Protein AF-A0A2M7SSE6-F1 (afdb_monomer)

Sequence (106 aa):
MERVKERLQVARKALITLQELASKPNFTVLERDAAIQRFEYTFEAIWRAAQTFLFTMEGVAANSPKSAVRSSWQAGLLDEISSQAALRMCEARNMTVHTYNEKLAQ

Radius of gyration: 15.06 Å; Cα contacts (8 Å, |Δi|>4): 82; chains: 1; bounding box: 33×32×38 Å

Nearest PDB structures (foldseek):
  1wwp-assembly1_B  TM=9.182E-01  e=7.193E-07  Thermus thermophilus HB8
  6m6u-assembly1_D  TM=7.669E-01  e=9.205E-03  Shewanella oneidensis MR-1
  7bxo-assembly1_C  TM=8.098E-01  e=2.940E-02  Shewanella oneidensis MR-1
  7bxo-assembly1_D  TM=7.793E-01  e=3.877E-02  Shewanella oneidensis MR-1
  6m6u-assembly1_I  TM=7.364E-01  e=4.331E-02  Shewanella oneidensis MR-1

Solvent-accessible surface area (backbone atoms only — not comparable to full-atom values): 5733 Å² total; per-residue (Å²): 112,67,71,38,53,55,30,46,50,51,19,49,56,36,45,52,62,34,48,69,55,70,75,50,95,74,72,54,72,69,54,46,55,48,46,51,55,33,47,49,56,22,51,53,33,41,42,52,21,48,25,45,38,35,38,73,76,69,69,39,86,40,93,43,63,66,46,24,45,54,50,33,34,75,70,66,78,29,54,73,69,57,31,54,51,52,51,50,49,54,53,52,53,54,48,56,57,52,57,51,50,59,64,67,76,104

Foldseek 3Di:
DVVLVVLVVQLVVLVVQLVVLVPDPDDDPVSVVVNLVSLLVSLVSVLVSLQVCCCPPVVDHQPDQLSSLVSCCVVVVDPPVRSVVSVVSSVVSVVSVVVVVVVVVD

Mean predicted aligned error: 4.42 Å

Secondary structure (DSSP, 8-state):
-HHHHHHHHHHHHHHHHHHHHHT-SS--HHHHHHHHHHHHHHHHHHHHHHHHHHHHHS-----SHHHHHHHHHHTTSS-HHHHHHHHHHHHHHHHHHHHHHHHH--

Structure (mmCIF, N/CA/C/O backbone):
data_AF-A0A2M7SSE6-F1
#
_entry.id   AF-A0A2M7SSE6-F1
#
loop_
_atom_site.group_PDB
_atom_site.id
_atom_site.type_symbol
_atom_site.label_atom_id
_atom_site.label_alt_id
_atom_site.label_comp_id
_atom_site.label_asym_id
_atom_site.label_entity_id
_atom_site.label_seq_id
_atom_site.pdbx_PDB_ins_code
_atom_site.Cartn_x
_atom_site.Cartn_y
_atom_site.Cartn_z
_atom_site.occupancy
_atom_site.B_iso_or_equiv
_atom_site.auth_seq_id
_atom_site.auth_comp_id
_atom_site.auth_asym_id
_atom_site.auth_atom_id
_atom_site.pdbx_PDB_model_num
ATOM 1 N N . MET A 1 1 ? -2.653 5.178 19.883 1.00 76.50 1 MET A N 1
ATOM 2 C CA . MET A 1 1 ? -2.204 6.260 18.973 1.00 76.50 1 MET A CA 1
ATOM 3 C C . MET A 1 1 ? -0.764 6.090 18.488 1.00 76.50 1 MET A C 1
ATOM 5 O O . MET A 1 1 ? -0.548 6.251 17.296 1.00 76.50 1 MET A O 1
ATOM 9 N N . GLU A 1 2 ? 0.203 5.733 19.342 1.00 90.00 2 GLU A N 1
ATOM 10 C CA . GLU A 1 2 ? 1.623 5.645 18.938 1.00 90.00 2 GLU A CA 1
ATOM 11 C C . GLU A 1 2 ? 1.883 4.669 17.778 1.00 90.00 2 GLU A C 1
ATOM 13 O O . GLU A 1 2 ? 2.436 5.050 16.752 1.00 90.00 2 GLU A O 1
ATOM 18 N N . ARG A 1 3 ? 1.309 3.464 17.844 1.00 92.31 3 ARG A N 1
ATOM 19 C CA . ARG A 1 3 ? 1.389 2.465 16.765 1.00 92.31 3 ARG A CA 1
ATOM 20 C C . ARG A 1 3 ? 0.864 2.959 15.409 1.00 92.31 3 ARG A C 1
ATOM 22 O O . ARG A 1 3 ? 1.369 2.557 14.365 1.00 92.31 3 ARG A O 1
ATOM 29 N N . VAL A 1 4 ? -0.159 3.819 15.400 1.00 95.06 4 VAL A N 1
ATOM 30 C CA . VAL A 1 4 ? -0.685 4.411 14.156 1.00 95.06 4 VAL A CA 1
ATOM 31 C C . VAL A 1 4 ? 0.353 5.364 13.565 1.00 95.06 4 VAL A C 1
ATOM 33 O O . VAL A 1 4 ? 0.630 5.294 12.370 1.00 95.06 4 VAL A O 1
ATOM 36 N N . LYS A 1 5 ? 0.976 6.207 14.401 1.00 96.50 5 LYS A N 1
ATOM 37 C CA . LYS A 1 5 ? 2.040 7.125 13.972 1.00 96.50 5 LYS A CA 1
ATOM 38 C C . LYS A 1 5 ? 3.236 6.369 13.400 1.00 96.50 5 LYS A C 1
ATOM 40 O O . LYS A 1 5 ? 3.693 6.713 12.315 1.00 96.50 5 LYS A O 1
ATOM 45 N N . GLU A 1 6 ? 3.685 5.311 14.069 1.00 97.44 6 GLU A N 1
ATOM 46 C CA . GLU A 1 6 ? 4.772 4.450 13.586 1.00 97.44 6 GLU A CA 1
ATOM 47 C C . GLU A 1 6 ? 4.454 3.861 12.204 1.00 97.44 6 GLU A C 1
ATOM 49 O O . GLU A 1 6 ? 5.260 3.948 11.276 1.00 97.44 6 GLU A O 1
ATOM 54 N N . ARG A 1 7 ? 3.248 3.306 12.021 1.00 97.44 7 ARG A N 1
ATOM 55 C CA . ARG A 1 7 ? 2.834 2.731 10.730 1.00 97.44 7 ARG A CA 1
ATOM 56 C C . ARG A 1 7 ? 2.736 3.784 9.631 1.00 97.44 7 ARG A C 1
ATOM 58 O O . ARG A 1 7 ? 3.167 3.520 8.510 1.00 97.44 7 ARG A O 1
ATOM 65 N N . LEU A 1 8 ? 2.241 4.978 9.948 1.00 97.19 8 LEU A N 1
ATOM 66 C CA . LEU A 1 8 ? 2.213 6.102 9.011 1.00 97.19 8 LEU A CA 1
ATOM 67 C C . LEU A 1 8 ? 3.623 6.575 8.635 1.00 97.19 8 LEU A C 1
ATOM 69 O O . LEU A 1 8 ? 3.862 6.900 7.475 1.00 97.19 8 LEU A O 1
ATOM 73 N N . GLN A 1 9 ? 4.573 6.582 9.574 1.00 98.12 9 GLN A N 1
ATOM 74 C CA . GLN A 1 9 ? 5.971 6.902 9.277 1.00 98.12 9 GLN A CA 1
ATOM 75 C C . GLN A 1 9 ? 6.603 5.869 8.339 1.00 98.12 9 GLN A C 1
ATOM 77 O O . GLN A 1 9 ? 7.290 6.254 7.393 1.00 98.12 9 GLN A O 1
ATOM 82 N N . VAL A 1 10 ? 6.349 4.576 8.561 1.00 98.19 10 VAL A N 1
ATOM 83 C CA . VAL A 1 10 ? 6.811 3.506 7.661 1.00 98.19 10 VAL A CA 1
ATOM 84 C C . VAL A 1 10 ? 6.213 3.678 6.263 1.00 98.19 10 VAL A C 1
ATOM 86 O O . VAL A 1 10 ? 6.957 3.688 5.284 1.00 98.19 10 VAL A O 1
ATOM 89 N N . ALA A 1 11 ? 4.898 3.895 6.165 1.00 98.19 11 ALA A N 1
ATOM 90 C CA . ALA A 1 11 ? 4.221 4.132 4.890 1.00 98.19 11 ALA A CA 1
ATOM 91 C C . ALA A 1 11 ? 4.763 5.374 4.164 1.00 98.19 11 ALA A C 1
ATOM 93 O O . ALA A 1 11 ? 4.997 5.330 2.959 1.00 98.19 11 ALA A O 1
ATOM 94 N N . ARG A 1 12 ? 5.038 6.462 4.896 1.00 98.25 12 ARG A N 1
ATOM 95 C CA . ARG A 1 12 ? 5.623 7.684 4.330 1.00 98.25 12 ARG A CA 1
ATOM 96 C C . ARG A 1 12 ? 7.028 7.446 3.780 1.00 98.25 12 ARG A C 1
ATOM 98 O O . ARG A 1 12 ? 7.321 7.901 2.681 1.00 98.25 12 ARG A O 1
ATOM 105 N N . LYS A 1 13 ? 7.889 6.735 4.515 1.00 98.25 13 LYS A N 1
ATOM 106 C CA . LYS A 1 13 ? 9.245 6.402 4.046 1.00 98.25 13 LYS A CA 1
ATOM 107 C C . LYS A 1 13 ? 9.205 5.556 2.773 1.00 98.25 13 LYS A C 1
ATOM 109 O O . LYS A 1 13 ? 9.933 5.857 1.837 1.00 98.25 13 LYS A O 1
ATOM 114 N N . ALA A 1 14 ? 8.326 4.557 2.724 1.00 97.75 14 ALA A N 1
ATOM 115 C CA . ALA A 1 14 ? 8.134 3.732 1.535 1.00 97.75 14 ALA A CA 1
ATOM 116 C C . ALA A 1 14 ? 7.610 4.543 0.332 1.00 97.75 14 ALA A C 1
ATOM 118 O O . ALA A 1 14 ? 8.078 4.385 -0.790 1.00 97.75 14 ALA A O 1
ATOM 119 N N . LEU A 1 15 ? 6.684 5.476 0.564 1.00 97.44 15 LEU A N 1
ATOM 120 C CA . LEU A 1 15 ? 6.180 6.340 -0.501 1.00 97.44 15 LEU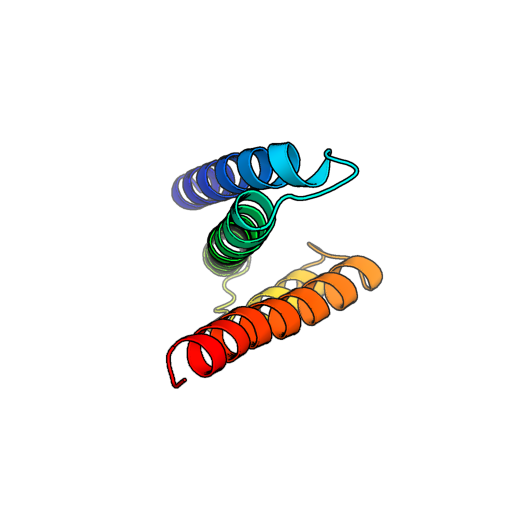 A CA 1
ATOM 121 C C . LEU A 1 15 ? 7.277 7.237 -1.093 1.00 97.44 15 LEU A C 1
ATOM 123 O O . LEU A 1 15 ? 7.346 7.375 -2.312 1.00 97.44 15 LEU A O 1
ATOM 127 N N . ILE A 1 16 ? 8.149 7.803 -0.252 1.00 97.12 16 ILE A N 1
ATOM 128 C CA . ILE A 1 16 ? 9.271 8.641 -0.704 1.00 97.12 16 ILE A CA 1
ATOM 129 C C . ILE A 1 16 ? 10.176 7.855 -1.657 1.00 97.12 16 ILE A C 1
ATOM 131 O O . ILE A 1 16 ? 10.485 8.334 -2.746 1.00 97.12 16 ILE A O 1
ATOM 135 N N . THR A 1 17 ? 10.541 6.622 -1.304 1.00 95.69 17 THR A N 1
ATOM 136 C CA . THR A 1 17 ? 11.400 5.800 -2.166 1.00 95.69 17 THR A CA 1
ATOM 137 C C . THR A 1 17 ? 10.708 5.431 -3.480 1.00 95.69 17 THR A C 1
ATOM 139 O O . THR A 1 17 ? 11.365 5.352 -4.516 1.00 95.69 17 THR A O 1
ATOM 142 N N . LEU A 1 18 ? 9.390 5.223 -3.505 1.00 95.56 18 LEU A N 1
ATOM 143 C CA . LEU A 1 18 ? 8.663 5.029 -4.765 1.00 95.56 18 LEU A CA 1
ATOM 144 C C . LEU A 1 18 ? 8.678 6.299 -5.637 1.00 95.56 18 LEU A C 1
ATOM 146 O O . LEU A 1 18 ? 8.898 6.217 -6.847 1.00 95.56 18 LEU A O 1
ATOM 150 N N . GLN A 1 19 ? 8.492 7.474 -5.031 1.00 94.50 19 GLN A N 1
ATOM 151 C CA . GLN A 1 19 ? 8.458 8.764 -5.732 1.00 94.50 19 GLN A CA 1
ATOM 152 C C . GLN A 1 19 ? 9.793 9.129 -6.399 1.00 94.50 19 GLN A C 1
ATOM 154 O O . GLN A 1 19 ? 9.790 9.706 -7.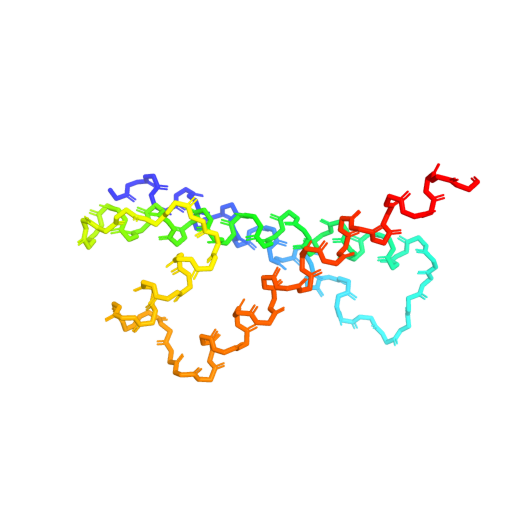489 1.00 94.50 19 GLN A O 1
ATOM 159 N N . GLU A 1 20 ? 10.924 8.735 -5.804 1.00 91.50 20 GLU A N 1
ATOM 160 C CA . GLU A 1 20 ? 12.260 8.884 -6.408 1.00 91.50 20 GLU A CA 1
ATOM 161 C C . GLU A 1 20 ? 12.356 8.248 -7.803 1.00 91.50 20 GLU A C 1
ATOM 163 O O . GLU A 1 20 ? 13.053 8.759 -8.679 1.00 91.50 20 GLU A O 1
ATOM 168 N N . LEU A 1 21 ? 11.658 7.127 -8.019 1.00 87.94 21 LEU A N 1
ATOM 169 C CA . LEU A 1 21 ? 11.616 6.445 -9.311 1.00 87.94 21 LEU A CA 1
ATOM 170 C C . LEU A 1 21 ? 10.505 6.988 -10.208 1.00 87.94 21 LEU A C 1
ATOM 172 O O . LEU A 1 21 ? 10.735 7.177 -11.397 1.00 87.94 21 LEU A O 1
ATOM 176 N N . ALA A 1 22 ? 9.330 7.292 -9.652 1.00 80.62 22 ALA A N 1
ATOM 177 C CA . ALA A 1 22 ? 8.187 7.798 -10.418 1.00 80.62 22 ALA A CA 1
ATOM 178 C C . ALA A 1 22 ? 8.462 9.138 -11.127 1.00 80.62 22 ALA A C 1
ATOM 180 O O . ALA A 1 22 ? 7.791 9.470 -12.098 1.00 80.62 22 ALA A O 1
ATOM 181 N N . SER A 1 23 ? 9.457 9.894 -10.657 1.00 80.31 23 SER A N 1
ATOM 182 C CA . SER A 1 23 ? 9.846 11.188 -11.230 1.00 80.31 23 SER A CA 1
ATOM 183 C C . SER A 1 23 ? 10.727 11.065 -12.485 1.00 80.31 23 SER A C 1
ATOM 185 O O . SER A 1 23 ? 11.110 12.079 -13.068 1.00 80.31 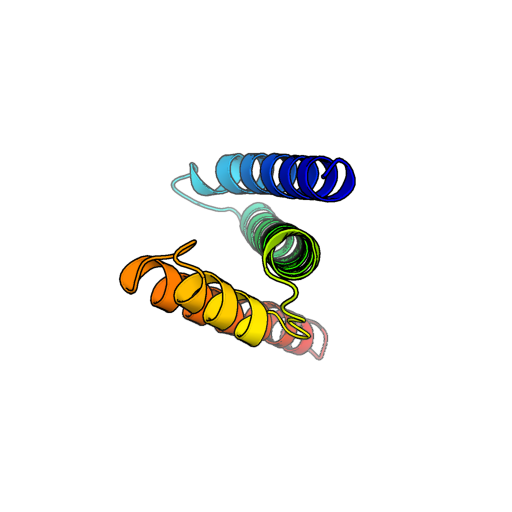23 SER A O 1
ATOM 187 N N . LYS A 1 24 ? 11.082 9.842 -12.907 1.00 83.06 24 LYS A N 1
ATOM 188 C CA . LYS A 1 24 ? 11.923 9.596 -14.085 1.00 83.06 24 LYS A CA 1
ATOM 189 C C . LYS A 1 24 ? 11.075 9.425 -15.354 1.00 83.06 24 LYS A C 1
ATOM 191 O O . LYS A 1 24 ? 10.107 8.670 -15.332 1.00 83.06 24 LYS A O 1
ATOM 196 N N . PRO A 1 25 ? 11.452 10.059 -16.482 1.00 77.88 25 PRO A N 1
ATOM 197 C CA . PRO A 1 25 ? 10.682 9.983 -17.725 1.00 77.88 25 PRO A CA 1
ATOM 198 C C . PRO A 1 25 ? 10.796 8.623 -18.428 1.00 77.88 25 PRO A C 1
ATOM 200 O O . PRO A 1 25 ? 9.863 8.212 -19.107 1.00 77.88 25 PRO A O 1
ATOM 203 N N . ASN A 1 26 ? 11.924 7.922 -18.267 1.00 85.88 26 ASN A N 1
ATOM 204 C CA . ASN A 1 26 ? 12.183 6.620 -18.877 1.00 85.88 26 ASN A CA 1
ATOM 205 C C . ASN A 1 26 ? 12.817 5.682 -17.848 1.00 85.88 26 ASN A C 1
ATOM 207 O O . ASN A 1 26 ? 13.730 6.085 -17.128 1.00 85.88 26 ASN A O 1
ATOM 211 N N . PHE A 1 27 ? 12.357 4.431 -17.817 1.00 87.25 27 PHE A N 1
ATOM 212 C CA . PHE A 1 27 ? 12.907 3.384 -16.958 1.00 87.25 27 PHE A CA 1
ATOM 213 C C . PHE A 1 27 ? 13.799 2.434 -17.757 1.00 87.25 27 PHE A C 1
ATOM 215 O O . PHE A 1 27 ? 13.370 1.887 -18.777 1.00 87.25 27 PHE A O 1
ATOM 222 N N . THR A 1 28 ? 14.998 2.156 -17.245 1.00 91.88 28 THR A N 1
ATOM 223 C CA . THR A 1 28 ? 15.727 0.926 -17.594 1.00 91.88 28 THR A CA 1
ATOM 224 C C . THR A 1 28 ? 14.975 -0.312 -17.079 1.00 91.88 28 THR A C 1
ATOM 226 O O . THR A 1 28 ? 14.056 -0.205 -16.265 1.00 91.88 28 THR A O 1
ATOM 229 N N . VAL A 1 29 ? 15.362 -1.513 -17.527 1.00 87.94 29 VAL A N 1
ATOM 230 C CA . VAL A 1 29 ? 14.771 -2.775 -17.032 1.00 87.94 29 VAL A CA 1
ATOM 231 C C . VAL A 1 29 ? 14.937 -2.902 -15.514 1.00 87.94 29 VAL A C 1
ATOM 233 O O . VAL A 1 29 ? 13.960 -3.141 -14.812 1.00 87.94 29 VAL A O 1
ATOM 236 N N . LEU A 1 30 ? 16.141 -2.630 -14.997 1.00 89.25 30 LEU A N 1
ATOM 237 C CA . LEU A 1 30 ? 16.423 -2.686 -13.561 1.00 89.25 30 LEU A CA 1
ATOM 238 C C . LEU A 1 30 ? 15.586 -1.676 -12.766 1.00 89.25 30 LEU A C 1
ATOM 240 O O . LEU A 1 30 ? 15.076 -1.992 -11.694 1.00 89.25 30 LEU A O 1
ATOM 244 N N . GLU A 1 31 ? 15.422 -0.455 -13.278 1.00 90.88 31 GLU A N 1
ATOM 245 C CA . GLU A 1 31 ? 14.611 0.559 -12.600 1.00 90.88 31 GLU A CA 1
ATOM 246 C C . GLU A 1 31 ? 13.115 0.248 -12.667 1.00 90.88 31 GLU A C 1
ATOM 248 O O . GLU A 1 31 ? 12.391 0.590 -11.735 1.00 90.88 31 GLU A O 1
ATOM 253 N N . ARG A 1 32 ? 12.650 -0.425 -13.727 1.00 89.00 32 ARG A N 1
ATOM 254 C CA . ARG A 1 32 ? 11.279 -0.936 -13.815 1.00 89.00 32 ARG A CA 1
ATOM 255 C C . ARG A 1 32 ? 11.027 -2.002 -12.753 1.00 89.00 32 ARG A C 1
ATOM 257 O O . ARG A 1 32 ? 10.035 -1.907 -12.037 1.00 89.00 32 ARG A O 1
ATOM 264 N N . ASP A 1 33 ? 11.923 -2.976 -12.625 1.00 89.94 33 ASP A N 1
ATOM 265 C CA . ASP A 1 33 ? 11.803 -4.035 -11.617 1.00 89.94 33 ASP A CA 1
ATOM 266 C C . ASP A 1 33 ? 11.882 -3.446 -10.200 1.00 89.94 33 ASP A C 1
ATOM 268 O O . ASP A 1 33 ? 11.070 -3.774 -9.332 1.00 89.94 33 ASP A O 1
ATOM 272 N N . ALA A 1 34 ? 12.776 -2.474 -9.984 1.00 92.75 34 ALA A N 1
ATOM 273 C CA . ALA A 1 34 ? 12.816 -1.713 -8.743 1.00 92.75 34 ALA A CA 1
ATOM 274 C C . ALA A 1 34 ? 11.488 -0.981 -8.495 1.00 92.75 34 ALA A C 1
ATOM 276 O O . ALA A 1 34 ? 10.956 -1.074 -7.395 1.00 92.75 34 ALA A O 1
ATOM 277 N N . ALA A 1 35 ? 10.918 -0.291 -9.486 1.00 92.44 35 ALA A N 1
ATOM 278 C CA . ALA A 1 35 ? 9.647 0.419 -9.336 1.00 92.44 35 ALA A CA 1
ATOM 279 C C . ALA A 1 35 ? 8.494 -0.524 -8.957 1.00 92.44 35 ALA A C 1
ATOM 281 O O . ALA A 1 35 ? 7.692 -0.167 -8.095 1.00 92.44 35 ALA A O 1
ATOM 282 N N . ILE A 1 36 ? 8.451 -1.735 -9.526 1.00 91.88 36 ILE A N 1
ATOM 283 C CA . ILE A 1 36 ? 7.478 -2.775 -9.157 1.00 91.88 36 ILE A CA 1
ATOM 284 C C . ILE A 1 36 ? 7.652 -3.167 -7.686 1.00 91.88 36 ILE A C 1
ATOM 286 O O . ILE A 1 36 ? 6.704 -3.053 -6.911 1.00 91.88 36 ILE A O 1
ATOM 290 N N . GLN A 1 37 ? 8.869 -3.523 -7.266 1.00 93.94 37 GLN A N 1
ATOM 291 C CA . GLN A 1 37 ? 9.144 -3.882 -5.872 1.00 93.94 37 GLN A CA 1
ATOM 292 C C . GLN A 1 37 ? 8.806 -2.732 -4.908 1.00 93.94 37 GLN A C 1
ATOM 294 O O . GLN A 1 37 ? 8.226 -2.953 -3.840 1.00 93.94 37 GLN A O 1
ATOM 299 N N . ARG A 1 38 ? 9.155 -1.487 -5.277 1.00 95.81 38 ARG A N 1
ATOM 300 C CA . ARG A 1 38 ? 8.849 -0.290 -4.479 1.00 95.81 38 ARG A CA 1
ATOM 301 C C . ARG A 1 38 ? 7.354 -0.049 -4.380 1.00 95.81 38 ARG A C 1
ATOM 303 O O . ARG A 1 38 ? 6.877 0.294 -3.301 1.00 95.81 38 ARG A O 1
ATOM 310 N N . PHE A 1 39 ? 6.608 -0.271 -5.455 1.00 95.06 39 PHE A N 1
ATOM 311 C CA . PHE A 1 39 ? 5.154 -0.211 -5.431 1.00 95.06 39 PHE A CA 1
ATOM 312 C C . PHE A 1 39 ? 4.565 -1.261 -4.479 1.00 95.06 39 PHE A C 1
ATOM 314 O O . PHE A 1 39 ? 3.750 -0.904 -3.630 1.00 95.06 39 PHE A O 1
ATOM 321 N N . GLU A 1 40 ? 5.017 -2.515 -4.545 1.00 95.81 40 GLU A N 1
ATOM 322 C CA . GLU A 1 40 ? 4.493 -3.608 -3.716 1.00 95.81 40 GLU A CA 1
ATOM 323 C C . GLU A 1 40 ? 4.672 -3.361 -2.216 1.00 95.81 40 GLU A C 1
ATOM 32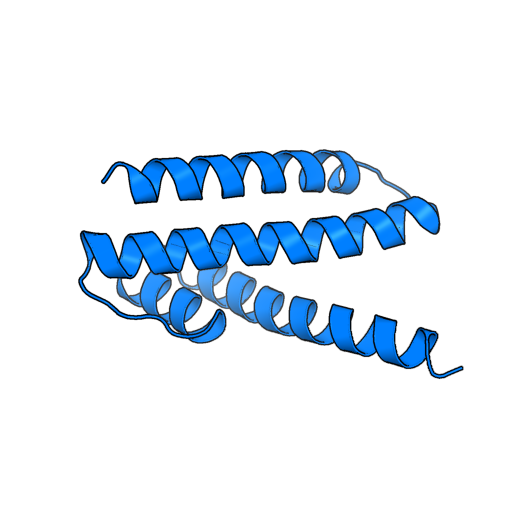5 O O . GLU A 1 40 ? 3.694 -3.416 -1.461 1.00 95.81 40 GLU A O 1
ATOM 330 N N . TYR A 1 41 ? 5.892 -3.042 -1.765 1.00 96.31 41 TYR A N 1
ATOM 331 C CA . TYR A 1 41 ? 6.109 -2.792 -0.337 1.00 96.31 41 TYR A CA 1
ATOM 332 C C . TYR A 1 41 ? 5.456 -1.485 0.129 1.00 96.31 41 TYR A C 1
ATOM 334 O O . TYR A 1 41 ? 5.047 -1.385 1.287 1.00 96.31 41 TYR A O 1
ATOM 342 N N . THR A 1 42 ? 5.337 -0.478 -0.747 1.00 97.94 42 THR A N 1
ATOM 343 C CA . THR A 1 42 ? 4.683 0.798 -0.411 1.00 97.94 42 THR A CA 1
ATOM 344 C C . THR A 1 42 ? 3.193 0.593 -0.232 1.00 97.94 42 THR A C 1
ATOM 346 O O . THR A 1 42 ? 2.621 1.046 0.760 1.00 97.94 42 THR A O 1
ATOM 349 N N . PHE A 1 43 ? 2.576 -0.148 -1.151 1.00 97.50 43 PHE A N 1
ATOM 350 C CA . PHE A 1 43 ? 1.189 -0.557 -1.040 1.00 97.50 43 PHE A CA 1
ATOM 351 C C . PHE A 1 43 ? 0.954 -1.315 0.270 1.00 97.50 43 PHE A C 1
ATOM 353 O O . PHE A 1 43 ? 0.052 -0.943 1.023 1.00 97.50 43 PHE A O 1
ATOM 360 N N . GLU A 1 44 ? 1.792 -2.317 0.582 1.00 97.75 44 GLU A N 1
ATOM 361 C CA . GLU A 1 44 ? 1.699 -3.086 1.830 1.00 97.75 44 GLU A CA 1
ATOM 362 C C . GLU A 1 44 ? 1.766 -2.177 3.064 1.00 97.75 44 GLU A C 1
ATOM 364 O O . GLU A 1 44 ? 0.910 -2.252 3.945 1.00 97.75 44 GLU A O 1
ATOM 369 N N . ALA A 1 45 ? 2.731 -1.258 3.113 1.00 98.31 45 ALA A N 1
ATOM 370 C CA . ALA A 1 45 ? 2.870 -0.331 4.229 1.00 98.31 45 ALA A CA 1
ATOM 371 C C . ALA A 1 45 ? 1.641 0.582 4.399 1.00 98.31 45 ALA A C 1
ATOM 373 O O . ALA A 1 45 ? 1.166 0.767 5.524 1.00 98.31 45 ALA A O 1
ATOM 374 N N . ILE A 1 46 ? 1.099 1.118 3.300 1.00 98.06 46 I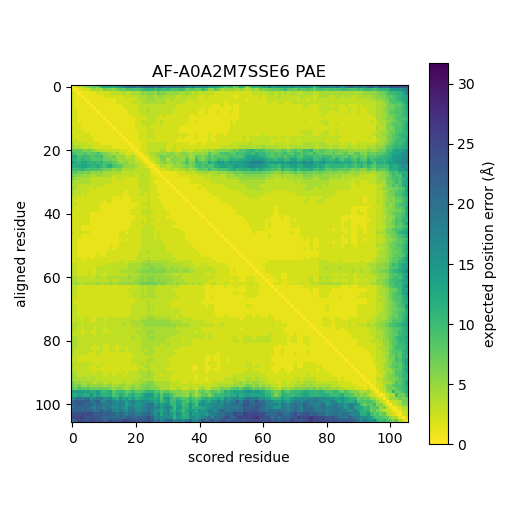LE A N 1
ATOM 375 C CA . ILE A 1 46 ? -0.062 2.019 3.317 1.00 98.06 46 ILE A CA 1
ATOM 376 C C . ILE A 1 46 ? -1.312 1.296 3.819 1.00 98.06 46 ILE A C 1
ATOM 378 O O . ILE A 1 46 ? -1.958 1.780 4.753 1.00 98.06 46 ILE A O 1
ATOM 382 N N . TRP A 1 47 ? -1.664 0.135 3.256 1.00 97.88 47 TRP A N 1
ATOM 383 C CA . TRP A 1 47 ? -2.910 -0.526 3.660 1.00 97.88 47 TRP A CA 1
ATOM 384 C C . TRP A 1 47 ? -2.825 -1.084 5.088 1.00 97.88 47 TRP A C 1
ATOM 386 O O . TRP A 1 47 ? -3.833 -1.104 5.792 1.00 97.88 47 TRP A O 1
ATOM 396 N N . ARG A 1 48 ? -1.628 -1.447 5.572 1.00 98.25 48 ARG A N 1
ATOM 397 C CA . ARG A 1 48 ? -1.398 -1.805 6.984 1.00 98.25 48 ARG A CA 1
ATOM 398 C C . ARG A 1 48 ? -1.507 -0.609 7.925 1.00 98.25 48 ARG A C 1
ATOM 400 O O . ARG A 1 48 ? -1.994 -0.762 9.049 1.00 98.25 48 ARG A O 1
ATOM 407 N N . ALA A 1 49 ? -1.079 0.576 7.491 1.00 98.12 49 ALA A N 1
ATOM 408 C CA . ALA A 1 49 ? -1.296 1.807 8.243 1.00 98.12 49 ALA A CA 1
ATOM 409 C C . ALA A 1 49 ? -2.792 2.140 8.327 1.00 98.12 49 ALA A C 1
ATOM 411 O O . ALA A 1 49 ? -3.286 2.380 9.428 1.00 98.12 49 ALA A O 1
ATOM 412 N N . ALA A 1 50 ? -3.520 2.040 7.210 1.00 97.94 50 ALA A N 1
ATOM 413 C CA . ALA A 1 50 ? -4.973 2.206 7.179 1.00 97.94 50 ALA A CA 1
ATOM 414 C C . ALA A 1 50 ? -5.686 1.177 8.070 1.00 97.94 50 ALA A C 1
ATOM 416 O O . ALA A 1 50 ? -6.492 1.559 8.908 1.00 97.94 50 ALA A O 1
ATOM 417 N N . GLN A 1 51 ? -5.331 -0.110 7.978 1.00 98.25 51 GLN A N 1
ATOM 418 C CA . GLN A 1 51 ? -5.851 -1.170 8.854 1.00 98.25 51 GLN A CA 1
ATOM 419 C C . GLN A 1 51 ? -5.641 -0.827 10.336 1.00 98.25 51 GLN A C 1
ATOM 421 O O . GLN A 1 51 ? -6.555 -0.964 11.145 1.00 98.25 51 GLN A O 1
ATOM 426 N N . THR A 1 52 ? -4.438 -0.371 10.695 1.00 98.12 52 THR A N 1
ATOM 427 C CA . THR A 1 52 ? -4.113 -0.011 12.081 1.00 98.12 52 THR A CA 1
ATOM 428 C C . THR A 1 52 ? -4.918 1.205 12.540 1.00 98.12 52 THR A C 1
ATOM 430 O O . THR A 1 52 ? -5.407 1.209 13.668 1.00 98.12 52 THR A O 1
ATOM 433 N N . PHE A 1 53 ? -5.071 2.221 11.684 1.00 97.94 53 PHE A N 1
ATOM 434 C CA . PHE A 1 53 ? -5.895 3.397 11.966 1.00 97.94 53 PHE A CA 1
ATOM 435 C C . PHE A 1 53 ? -7.358 3.003 12.179 1.00 97.94 53 PHE A C 1
ATOM 437 O O . PHE A 1 53 ? -7.901 3.285 13.240 1.00 97.94 53 PHE A O 1
ATOM 444 N N . LEU A 1 54 ? -7.955 2.294 11.218 1.00 98.06 54 LEU A N 1
ATOM 445 C CA . LEU A 1 54 ? -9.353 1.858 11.252 1.00 98.06 54 LEU A CA 1
ATOM 446 C C . LEU A 1 54 ? -9.650 1.043 12.510 1.00 98.06 54 LEU A C 1
ATOM 448 O O . LEU A 1 54 ? -10.636 1.293 13.192 1.00 98.06 54 LEU A O 1
ATOM 452 N N . PHE A 1 55 ? -8.758 0.124 12.877 1.00 97.88 55 PHE A N 1
ATOM 453 C CA . PHE A 1 55 ? -8.933 -0.660 14.092 1.00 97.88 55 PHE A CA 1
ATOM 454 C C . PHE A 1 55 ? -8.808 0.191 15.364 1.00 97.88 55 PHE A C 1
ATOM 456 O O . PHE A 1 55 ? -9.585 0.026 16.297 1.00 97.88 55 PHE A O 1
ATOM 463 N N . THR A 1 56 ? -7.831 1.102 15.415 1.00 96.81 56 THR A N 1
ATOM 464 C CA . THR A 1 56 ? -7.512 1.861 16.638 1.00 96.81 56 THR A CA 1
ATOM 465 C C . THR A 1 56 ? -8.464 3.030 16.884 1.00 96.81 56 THR A C 1
ATOM 467 O O . THR A 1 56 ? -8.730 3.343 18.040 1.00 96.81 56 THR A O 1
ATOM 470 N N . MET A 1 57 ? -8.914 3.705 15.824 1.00 95.50 57 MET A N 1
ATOM 471 C CA . MET A 1 57 ? -9.706 4.938 15.909 1.00 95.50 57 MET A CA 1
ATOM 472 C C . MET A 1 57 ? -11.192 4.684 15.655 1.00 95.50 57 MET A C 1
ATOM 474 O O . MET A 1 57 ? -12.022 5.242 16.361 1.00 95.50 57 MET A O 1
ATOM 478 N N . GLU A 1 58 ? -11.517 3.803 14.705 1.00 95.25 58 GLU A N 1
ATOM 479 C CA . GLU A 1 58 ? -12.902 3.539 14.285 1.00 95.25 58 GLU A CA 1
ATOM 480 C C . GLU A 1 58 ? -13.456 2.219 14.851 1.00 95.25 58 GLU A C 1
ATOM 482 O O . GLU A 1 58 ? -14.632 1.911 14.685 1.00 95.25 58 GLU A O 1
ATOM 487 N N . GLY A 1 59 ? -12.614 1.386 15.479 1.00 96.56 59 GLY A N 1
ATOM 488 C CA . GLY A 1 59 ? -12.999 0.042 15.927 1.00 96.56 59 GLY A CA 1
ATOM 489 C C . GLY A 1 59 ? -13.299 -0.938 14.783 1.00 96.56 59 GLY A C 1
ATOM 490 O O . GLY A 1 59 ? -13.899 -1.988 15.009 1.00 96.56 59 GLY A O 1
ATOM 491 N N . VAL A 1 60 ? -12.887 -0.622 13.549 1.00 97.81 60 VAL A N 1
ATOM 492 C CA . VAL A 1 60 ? -13.197 -1.407 12.345 1.00 97.81 60 VAL A CA 1
ATOM 493 C C . VAL A 1 60 ? -12.048 -2.352 11.995 1.00 97.81 60 VAL A C 1
ATOM 495 O O . VAL A 1 60 ? -10.927 -1.931 11.705 1.00 97.81 60 VAL A O 1
ATOM 498 N N . ALA A 1 61 ? -12.333 -3.654 11.955 1.00 96.81 61 ALA A N 1
ATOM 499 C CA . ALA A 1 61 ? -11.376 -4.669 11.525 1.00 96.81 61 ALA A CA 1
ATOM 500 C C . ALA A 1 61 ? -11.394 -4.850 9.995 1.00 96.81 61 ALA A C 1
ATOM 502 O O . ALA A 1 61 ? -12.308 -5.447 9.430 1.00 96.81 61 ALA A O 1
ATOM 503 N N . ALA A 1 62 ? -10.347 -4.378 9.316 1.00 97.38 62 ALA A N 1
ATOM 504 C CA . ALA A 1 62 ? -10.145 -4.599 7.885 1.00 97.38 62 ALA A CA 1
ATOM 505 C C . ALA A 1 62 ? -9.136 -5.734 7.644 1.00 97.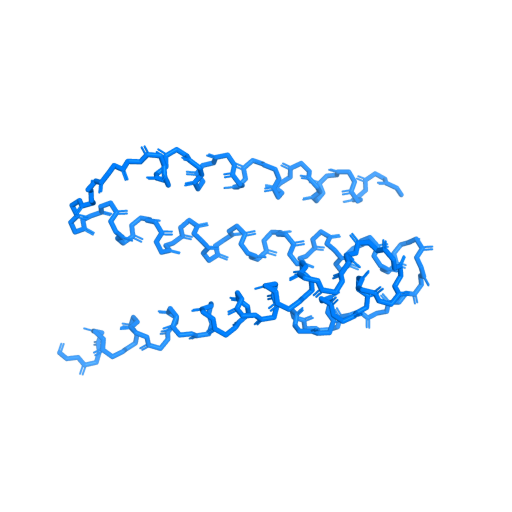38 62 ALA A C 1
ATOM 507 O O . ALA A 1 62 ? -7.941 -5.542 7.837 1.00 97.38 62 ALA A O 1
ATOM 508 N N . ASN A 1 63 ? -9.584 -6.906 7.186 1.00 96.00 63 ASN A N 1
ATOM 509 C CA . ASN A 1 63 ? -8.741 -8.114 7.074 1.00 96.00 63 ASN A CA 1
ATOM 510 C C . ASN A 1 63 ? -8.065 -8.311 5.704 1.00 96.00 63 ASN A C 1
AT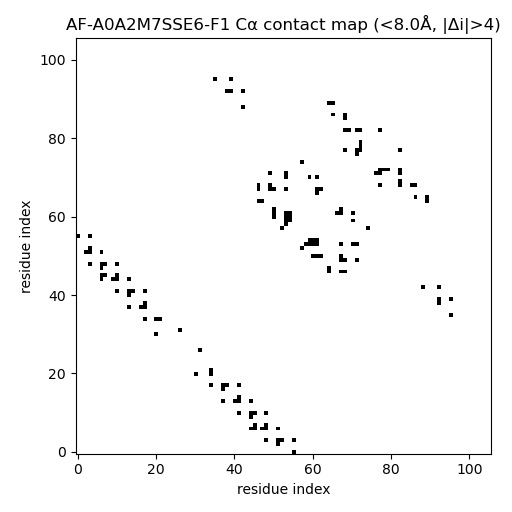OM 512 O O . ASN A 1 63 ? -7.369 -9.297 5.483 1.00 96.00 63 ASN A O 1
ATOM 516 N N . SER A 1 64 ? -8.256 -7.377 4.777 1.00 97.44 64 SER A N 1
ATOM 517 C CA . SER A 1 64 ? -7.666 -7.393 3.437 1.00 97.44 64 SER A CA 1
ATOM 518 C C . SER A 1 64 ? -7.395 -5.967 2.938 1.00 97.44 64 SER A C 1
ATOM 520 O O . SER A 1 64 ? -8.024 -5.024 3.436 1.00 97.44 64 SER A O 1
ATOM 522 N N . PRO A 1 65 ? -6.547 -5.779 1.909 1.00 97.81 65 PRO A N 1
ATOM 523 C CA . PRO A 1 65 ? -6.346 -4.463 1.304 1.00 97.81 65 PRO A CA 1
ATOM 524 C C . PRO A 1 65 ? -7.649 -3.861 0.760 1.00 97.81 65 PRO A C 1
ATOM 526 O O . PRO A 1 65 ? -7.968 -2.711 1.051 1.00 97.81 65 PRO A O 1
ATOM 529 N N . LYS A 1 66 ? -8.468 -4.659 0.057 1.00 97.94 66 LYS A N 1
ATOM 530 C CA . LYS A 1 66 ? -9.762 -4.206 -0.484 1.00 97.94 66 LYS A CA 1
ATOM 531 C C . LYS A 1 66 ? -10.730 -3.781 0.620 1.00 97.94 66 LYS A C 1
ATOM 533 O O . LYS A 1 66 ? -11.390 -2.755 0.479 1.00 97.94 66 LYS A O 1
ATOM 538 N N . SER A 1 67 ? -10.813 -4.539 1.719 1.00 98.25 67 SER A N 1
ATOM 539 C CA . SER A 1 67 ? -11.646 -4.137 2.860 1.00 98.25 67 SER A CA 1
ATOM 540 C C . SER A 1 67 ? -11.105 -2.877 3.530 1.00 98.25 67 SER A C 1
ATOM 542 O O . SER A 1 67 ? -11.898 -2.020 3.883 1.00 98.25 67 SER A O 1
ATOM 544 N N . ALA A 1 68 ? -9.779 -2.719 3.648 1.00 98.38 68 ALA A N 1
ATOM 545 C CA . ALA A 1 68 ? -9.184 -1.510 4.218 1.00 98.38 68 ALA A CA 1
ATOM 546 C C . ALA A 1 68 ? -9.531 -0.273 3.382 1.00 98.38 68 ALA A C 1
ATOM 548 O O . ALA A 1 68 ? -9.935 0.736 3.942 1.00 98.38 68 ALA A O 1
ATOM 549 N N . VAL A 1 69 ? -9.473 -0.365 2.050 1.00 98.44 69 VAL A N 1
ATOM 550 C CA . VAL A 1 69 ? -9.883 0.735 1.161 1.00 98.44 69 VAL A CA 1
ATOM 551 C C . VAL A 1 69 ? -11.368 1.073 1.323 1.00 98.44 69 VAL A C 1
ATOM 553 O O . VAL A 1 69 ? -11.713 2.243 1.477 1.00 98.44 69 VAL A O 1
ATOM 556 N N . ARG A 1 70 ? -12.251 0.065 1.329 1.00 98.25 70 ARG A N 1
ATOM 557 C CA . ARG A 1 70 ? -13.701 0.278 1.499 1.00 98.25 70 ARG A CA 1
ATOM 558 C C . ARG A 1 70 ? -14.034 0.901 2.853 1.00 98.25 70 ARG A C 1
ATOM 560 O O . ARG A 1 70 ? -14.805 1.851 2.902 1.00 98.25 70 ARG A O 1
ATOM 567 N N . SER A 1 71 ? -13.426 0.405 3.927 1.00 98.38 71 SER A N 1
ATOM 568 C CA . SER A 1 71 ? -13.608 0.953 5.271 1.00 98.38 71 SER A CA 1
ATOM 569 C C . SER A 1 71 ? -13.039 2.366 5.397 1.00 98.38 71 SER A C 1
ATOM 571 O O . SER A 1 71 ? -13.670 3.204 6.025 1.00 98.38 71 SER A O 1
ATOM 573 N N . SER A 1 72 ? -11.909 2.673 4.754 1.00 98.25 72 SER A N 1
ATOM 574 C CA . SER A 1 72 ? -11.374 4.040 4.706 1.00 98.25 72 SER A CA 1
ATOM 575 C C . SER A 1 72 ? -12.316 5.016 4.000 1.00 98.25 72 SER A C 1
ATOM 577 O O . SER A 1 72 ? -12.458 6.144 4.455 1.00 98.25 72 SER A O 1
ATOM 579 N N . TRP A 1 73 ? -12.983 4.600 2.921 1.00 98.25 73 TRP A N 1
ATOM 580 C CA . TRP A 1 73 ? -14.015 5.419 2.275 1.00 98.25 73 TRP A CA 1
ATOM 581 C C . TRP A 1 73 ? -15.230 5.634 3.188 1.00 98.25 73 TRP A C 1
ATOM 583 O O . TRP A 1 73 ? -15.665 6.764 3.378 1.00 98.25 73 TRP A O 1
ATOM 593 N N . GLN A 1 74 ? -15.727 4.568 3.825 1.00 97.44 74 GLN A N 1
ATOM 594 C CA . GLN A 1 74 ? -16.853 4.643 4.769 1.00 97.44 74 GLN A CA 1
ATOM 595 C C . GLN A 1 74 ? -16.556 5.526 5.990 1.00 97.44 74 GLN A C 1
ATOM 597 O O . GLN A 1 74 ? -17.447 6.221 6.467 1.00 97.44 74 GLN A O 1
ATOM 602 N N . ALA A 1 75 ? -15.311 5.521 6.468 1.00 96.06 75 ALA A N 1
ATOM 603 C CA . ALA A 1 75 ? -14.837 6.374 7.556 1.00 96.06 75 ALA A CA 1
ATOM 604 C C . ALA A 1 75 ? -14.501 7.814 7.107 1.00 96.06 75 ALA A C 1
ATOM 606 O O . ALA A 1 75 ? -14.020 8.608 7.909 1.00 96.06 75 ALA A O 1
ATOM 607 N N . GLY A 1 76 ? -14.697 8.162 5.828 1.00 96.25 76 GLY A N 1
ATOM 608 C CA . GLY A 1 76 ? -14.412 9.499 5.295 1.00 96.25 76 GLY A CA 1
ATOM 609 C C . GLY A 1 76 ? -12.922 9.833 5.136 1.00 96.25 76 GLY A C 1
ATOM 610 O O . GLY A 1 76 ? -12.576 10.989 4.911 1.00 96.25 76 GLY A O 1
ATOM 611 N N . LEU A 1 77 ? -12.027 8.843 5.233 1.00 96.06 77 LEU A N 1
ATOM 612 C CA . LEU A 1 77 ? -10.580 9.021 5.028 1.00 96.06 77 LEU A CA 1
ATOM 613 C C . LEU A 1 77 ? -10.202 9.128 3.548 1.00 96.06 77 LEU A C 1
ATOM 615 O O . LEU A 1 77 ? -9.149 9.665 3.213 1.00 96.06 77 LEU A O 1
ATOM 619 N N . LEU A 1 78 ? -11.031 8.561 2.673 1.00 97.75 78 LEU A N 1
ATOM 620 C CA . LEU A 1 78 ? -10.904 8.658 1.225 1.00 97.75 78 LEU A CA 1
ATOM 621 C C . LEU A 1 78 ? -12.201 9.219 0.660 1.00 97.75 78 LEU A C 1
ATOM 623 O O . LEU A 1 78 ? -13.279 8.875 1.137 1.00 97.75 78 LEU A O 1
ATOM 627 N N . ASP A 1 79 ? -12.092 10.021 -0.392 1.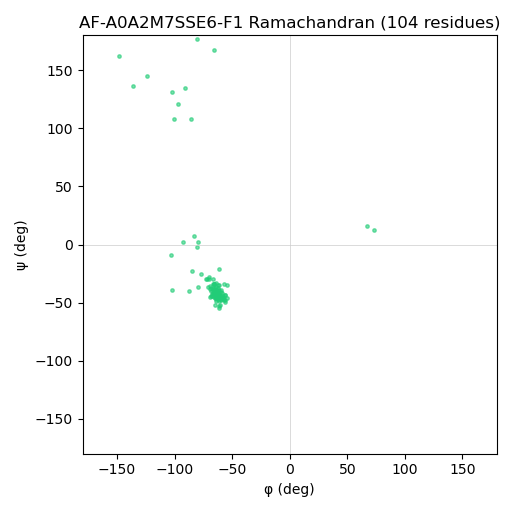00 98.19 79 ASP A N 1
ATOM 628 C CA . ASP A 1 79 ? -13.232 10.346 -1.240 1.00 98.19 79 ASP A CA 1
ATOM 629 C C . ASP A 1 79 ? -13.506 9.217 -2.253 1.00 98.19 79 ASP A C 1
ATOM 631 O O . ASP A 1 79 ? -12.798 8.203 -2.328 1.00 98.19 79 ASP A O 1
ATOM 635 N N . GLU A 1 80 ? -14.572 9.372 -3.035 1.00 96.50 80 GLU A N 1
ATOM 636 C CA . GLU A 1 80 ? -14.952 8.391 -4.051 1.00 96.50 80 GLU A CA 1
ATOM 637 C C . GLU A 1 80 ? -13.830 8.171 -5.081 1.00 96.50 80 GLU A C 1
ATOM 639 O O . GLU A 1 80 ? -13.468 7.030 -5.369 1.00 96.50 80 GLU A O 1
ATOM 644 N N . ILE A 1 81 ? -13.216 9.244 -5.582 1.00 98.00 81 ILE A N 1
ATOM 645 C CA . ILE A 1 81 ? -12.174 9.167 -6.616 1.00 98.00 81 ILE A CA 1
ATOM 646 C C . ILE A 1 81 ? -10.944 8.414 -6.088 1.00 98.00 81 ILE A C 1
ATOM 648 O O . ILE A 1 81 ? -10.428 7.501 -6.742 1.00 98.00 81 ILE A O 1
ATOM 652 N N . SER A 1 82 ? -10.494 8.754 -4.883 1.00 97.44 82 SER A N 1
ATOM 653 C CA . SER A 1 82 ? -9.332 8.150 -4.234 1.00 97.44 82 SER A CA 1
ATOM 654 C C . SER A 1 82 ? -9.600 6.700 -3.847 1.00 97.44 82 SER A C 1
ATOM 656 O O . SER A 1 82 ? -8.719 5.854 -3.998 1.00 97.44 82 SER A O 1
ATOM 658 N N . SER A 1 83 ? -10.817 6.372 -3.400 1.00 97.62 83 SER A N 1
ATOM 659 C CA . SER A 1 83 ? -11.190 4.988 -3.093 1.00 97.62 83 SER A CA 1
ATOM 660 C C . SER A 1 83 ? -11.215 4.108 -4.347 1.00 97.62 83 SER A C 1
ATOM 662 O O . SER A 1 83 ? -10.647 3.014 -4.334 1.00 97.62 83 SER A O 1
ATOM 664 N N . GLN A 1 84 ? -11.759 4.599 -5.467 1.00 97.88 84 GLN A N 1
ATOM 665 C CA . GLN A 1 84 ? -11.716 3.895 -6.751 1.00 97.88 84 GLN A CA 1
ATOM 666 C C . GLN A 1 84 ? -10.274 3.703 -7.243 1.00 97.88 84 GLN A C 1
ATOM 668 O O . GLN A 1 84 ? -9.904 2.613 -7.689 1.00 97.88 84 GLN A O 1
ATOM 673 N N . ALA A 1 85 ? -9.427 4.730 -7.125 1.00 97.75 85 ALA A N 1
ATOM 674 C CA . ALA A 1 85 ? -8.010 4.627 -7.465 1.00 97.75 85 ALA A CA 1
ATOM 675 C C . ALA A 1 85 ? -7.282 3.588 -6.591 1.00 97.75 85 ALA A C 1
ATOM 677 O O . ALA A 1 85 ? -6.566 2.737 -7.120 1.00 97.75 85 ALA A O 1
ATOM 678 N N . ALA A 1 86 ? -7.518 3.588 -5.278 1.00 97.62 86 ALA A N 1
ATOM 679 C CA . ALA A 1 86 ? -6.920 2.634 -4.349 1.00 97.62 86 ALA A CA 1
ATOM 680 C C . ALA A 1 86 ? -7.401 1.188 -4.584 1.00 97.62 86 ALA A C 1
ATOM 682 O O . ALA A 1 86 ? -6.617 0.245 -4.456 1.00 97.62 86 ALA A O 1
ATOM 683 N N . LEU A 1 87 ? -8.658 0.991 -4.997 1.00 98.00 87 LEU A N 1
ATOM 684 C CA . LEU A 1 87 ? -9.151 -0.320 -5.434 1.00 98.00 87 LEU A CA 1
ATOM 685 C C . LEU A 1 87 ? -8.429 -0.801 -6.698 1.00 98.00 87 LEU A C 1
ATOM 687 O O . LEU A 1 87 ? -8.021 -1.959 -6.750 1.00 98.00 87 LEU A O 1
ATOM 691 N N . ARG A 1 88 ? -8.182 0.080 -7.677 1.00 97.44 88 ARG A N 1
ATOM 692 C CA . ARG A 1 88 ? -7.357 -0.267 -8.849 1.00 97.44 88 ARG A CA 1
ATOM 693 C C . ARG A 1 88 ? -5.922 -0.624 -8.462 1.00 97.44 88 ARG A C 1
ATOM 695 O O . ARG A 1 88 ? -5.369 -1.567 -9.017 1.00 97.44 88 ARG A O 1
ATOM 702 N N . MET A 1 89 ? -5.338 0.062 -7.477 1.00 96.50 89 MET A N 1
ATOM 703 C CA . MET A 1 89 ? -4.013 -0.299 -6.953 1.00 96.50 89 MET A CA 1
ATOM 704 C C . MET A 1 89 ? -3.999 -1.695 -6.318 1.00 96.50 89 MET A C 1
ATOM 706 O O . MET A 1 89 ? -3.005 -2.404 -6.454 1.00 96.50 89 MET A O 1
ATOM 710 N N . CYS A 1 90 ? -5.091 -2.117 -5.667 1.00 96.31 90 CYS A N 1
ATOM 711 C CA . CYS A 1 90 ? -5.210 -3.481 -5.145 1.00 96.31 90 CYS A CA 1
ATOM 712 C C . CYS A 1 90 ? -5.114 -4.520 -6.271 1.00 96.31 90 CYS A C 1
ATOM 714 O O . CYS A 1 90 ? -4.418 -5.520 -6.113 1.00 96.31 90 CYS A O 1
ATOM 716 N N . GLU A 1 91 ? -5.780 -4.280 -7.405 1.00 94.31 91 GLU A N 1
ATOM 717 C CA . GLU A 1 91 ? -5.683 -5.175 -8.566 1.00 94.31 91 GLU A CA 1
ATOM 718 C C . GLU A 1 91 ? -4.289 -5.143 -9.192 1.00 94.31 91 GLU A C 1
ATOM 720 O O . GLU A 1 91 ? -3.713 -6.198 -9.445 1.00 94.31 91 GLU A O 1
ATOM 725 N N . ALA A 1 92 ? -3.703 -3.953 -9.360 1.00 93.00 92 ALA A N 1
ATOM 726 C CA . ALA A 1 92 ? -2.348 -3.810 -9.886 1.00 93.00 92 ALA A CA 1
ATOM 727 C C . ALA A 1 92 ? -1.326 -4.594 -9.045 1.00 93.00 92 ALA A C 1
ATOM 729 O O . ALA A 1 92 ? -0.504 -5.314 -9.600 1.00 93.00 92 ALA A O 1
ATOM 730 N N . ARG A 1 93 ? -1.421 -4.538 -7.709 1.00 92.94 93 ARG A N 1
ATOM 731 C CA . ARG A 1 93 ? -0.557 -5.315 -6.803 1.00 92.94 93 ARG A CA 1
ATOM 732 C C . ARG A 1 93 ? -0.784 -6.820 -6.920 1.00 92.94 93 ARG A C 1
ATOM 734 O O . ARG A 1 93 ? 0.152 -7.591 -6.762 1.00 92.94 93 ARG A O 1
ATOM 741 N N . ASN A 1 94 ? -2.004 -7.277 -7.189 1.00 89.75 94 ASN A N 1
ATOM 742 C CA . ASN A 1 94 ? -2.216 -8.701 -7.459 1.00 89.75 94 ASN A CA 1
ATOM 743 C C . ASN A 1 94 ? -1.529 -9.109 -8.772 1.00 89.75 94 ASN A C 1
ATOM 745 O O . ASN A 1 94 ? -0.890 -10.156 -8.836 1.00 89.75 94 ASN A O 1
ATOM 749 N N . MET A 1 95 ? -1.591 -8.258 -9.799 1.00 88.06 95 MET A N 1
ATOM 750 C CA . MET A 1 95 ? -0.949 -8.514 -11.089 1.00 88.06 95 MET A CA 1
ATOM 751 C C . MET A 1 95 ? 0.582 -8.536 -11.020 1.00 88.06 95 MET A C 1
ATOM 753 O O . MET A 1 95 ? 1.188 -9.316 -11.754 1.00 88.06 95 MET A O 1
ATOM 757 N N . THR A 1 96 ? 1.223 -7.729 -10.166 1.00 86.06 96 THR A N 1
ATOM 758 C CA . THR A 1 96 ? 2.695 -7.736 -10.043 1.00 86.06 96 THR A CA 1
ATOM 759 C C . THR A 1 96 ? 3.210 -9.097 -9.579 1.00 86.06 96 THR A C 1
ATOM 761 O O . THR A 1 96 ? 4.166 -9.612 -10.156 1.00 86.06 96 THR A O 1
ATOM 764 N N . VAL A 1 97 ? 2.496 -9.740 -8.650 1.00 71.00 97 VAL A N 1
ATOM 765 C CA . VAL A 1 97 ? 2.800 -11.097 -8.170 1.00 71.00 97 VAL A CA 1
ATOM 766 C C . VAL A 1 97 ? 2.653 -12.133 -9.289 1.00 71.00 97 VAL A C 1
ATOM 768 O O . VAL A 1 97 ? 3.525 -12.981 -9.465 1.00 71.00 97 VAL A O 1
ATOM 771 N N . HIS A 1 98 ? 1.574 -12.062 -10.075 1.00 67.69 98 HIS A N 1
ATOM 772 C CA . HIS A 1 98 ? 1.340 -13.004 -11.177 1.00 67.69 98 HIS A CA 1
ATOM 773 C C . HIS A 1 98 ? 2.344 -12.832 -12.324 1.00 67.69 98 HIS A C 1
ATOM 775 O O . HIS A 1 98 ? 2.871 -13.820 -12.826 1.00 67.69 98 HIS A O 1
ATOM 781 N N . THR A 1 99 ? 2.682 -11.588 -12.667 1.00 64.00 99 THR A N 1
ATOM 782 C CA . THR A 1 99 ? 3.648 -11.269 -13.730 1.00 64.00 99 THR A CA 1
ATOM 783 C C . THR A 1 99 ? 5.051 -11.780 -13.388 1.00 64.00 99 THR A C 1
ATOM 785 O O . THR A 1 99 ? 5.782 -12.237 -14.265 1.00 64.00 99 THR A O 1
ATOM 788 N N . TYR A 1 100 ? 5.444 -11.726 -12.112 1.00 56.09 100 TYR A N 1
ATOM 789 C CA . TYR A 1 100 ? 6.727 -12.276 -11.669 1.00 56.09 100 TYR A CA 1
ATOM 790 C C . TYR A 1 100 ? 6.738 -13.809 -11.698 1.00 56.09 100 TYR A C 1
ATOM 792 O O . TYR A 1 100 ? 7.750 -14.408 -12.051 1.00 56.09 100 TYR A O 1
ATOM 800 N N . ASN A 1 101 ? 5.611 -14.444 -11.364 1.00 55.97 101 ASN A N 1
ATOM 801 C CA . ASN A 1 101 ? 5.493 -15.901 -11.344 1.00 55.97 101 ASN A CA 1
ATOM 802 C C . ASN A 1 101 ? 5.541 -16.499 -12.762 1.00 55.97 101 ASN A C 1
ATOM 804 O O . ASN A 1 101 ? 6.201 -17.507 -12.980 1.00 55.97 101 ASN A O 1
ATOM 808 N N . GLU A 1 102 ? 4.928 -15.835 -13.746 1.00 53.75 102 GLU A N 1
ATOM 809 C CA . GLU A 1 102 ? 5.038 -16.227 -15.159 1.00 53.75 102 GLU A CA 1
ATOM 810 C C . GLU A 1 102 ? 6.470 -16.087 -15.696 1.00 53.75 102 GLU A C 1
ATOM 812 O O . GLU A 1 102 ? 6.934 -16.967 -16.415 1.00 53.75 102 GLU A O 1
ATOM 817 N N . LYS A 1 103 ? 7.204 -15.034 -15.305 1.00 54.00 103 LYS A N 1
ATOM 818 C CA . LYS A 1 103 ? 8.625 -14.871 -15.667 1.00 54.00 103 LYS A CA 1
ATOM 819 C C . LYS A 1 103 ? 9.550 -15.915 -15.028 1.00 54.00 103 LYS A C 1
ATOM 821 O O . LYS A 1 103 ? 10.595 -16.199 -15.598 1.00 54.00 103 LYS A O 1
ATOM 826 N N . LEU A 1 104 ? 9.218 -16.429 -13.839 1.00 53.62 104 LEU A N 1
ATOM 827 C CA . LEU A 1 104 ? 10.009 -17.453 -13.135 1.00 53.62 104 LEU A CA 1
ATOM 828 C C . LEU A 1 104 ? 9.678 -18.883 -13.582 1.00 53.62 104 LEU A C 1
ATOM 830 O O . LEU A 1 104 ? 10.491 -19.781 -13.388 1.00 53.62 104 LEU A O 1
ATOM 834 N N . ALA A 1 105 ? 8.490 -19.103 -14.146 1.00 51.34 105 ALA A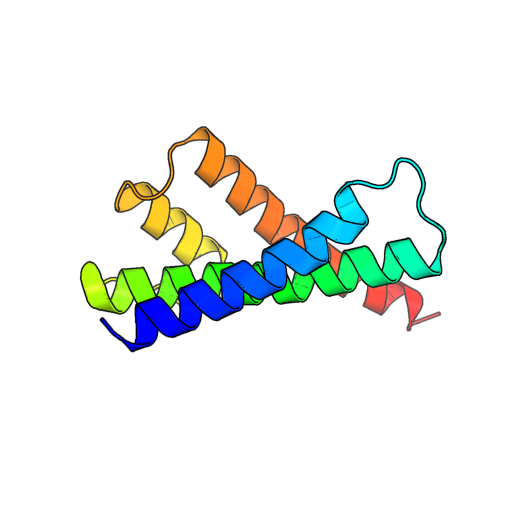 N 1
ATOM 835 C CA . ALA A 1 105 ? 8.044 -20.402 -14.644 1.00 51.34 105 ALA A CA 1
ATOM 836 C C . ALA A 1 105 ? 8.548 -20.728 -16.067 1.00 51.34 105 ALA A C 1
ATOM 838 O O . ALA A 1 105 ? 8.107 -21.727 -16.640 1.00 51.34 105 ALA A O 1
ATOM 839 N N . GLN A 1 106 ? 9.431 -19.898 -16.637 1.00 42.38 106 GLN A N 1
ATOM 840 C CA . GLN A 1 106 ? 9.932 -20.003 -18.010 1.00 42.38 106 GLN A CA 1
ATOM 841 C C . GLN A 1 106 ? 11.430 -20.307 -18.068 1.00 42.38 106 GLN A C 1
ATOM 843 O O . GLN A 1 106 ? 12.181 -19.761 -17.229 1.00 42.38 106 GLN A O 1
#

pLDDT: mean 91.24, std 12.22, range [42.38, 98.44]